Protein AF-A0A964WYT2-F1 (afdb_monomer_lite)

Secondary structure (DSSP, 8-state):
---TTS--EEEEEEETTEEEEEETTEEEEEE-TTTS--HHHHHH-----S---TTT--EEEEEEETTEEEEEETTEEEEEESSS---

Foldseek 3Di:
DPPPVPCQWPDWDDDFQWIWTQGPVG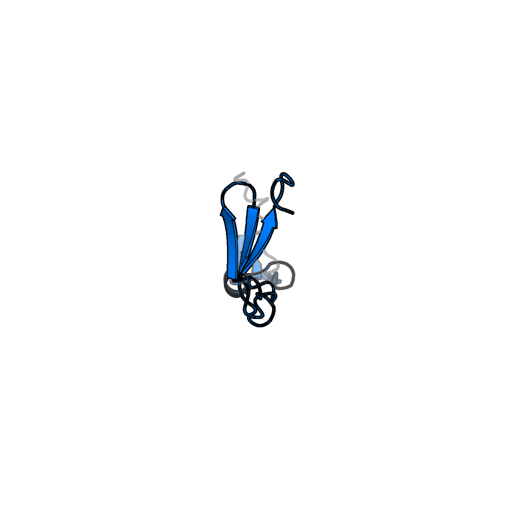IDIDGCVVPDPDPVVVVVPDPPPVPPPVVPPQWPDWDDDPQWIWTQGPVGIDIDGDVPPDD

pLDDT: mean 86.98, std 9.61, range [55.22, 97.25]

Organism: NCBI:txid2696472

Sequence (87 aa):
DADPTNELNTAVGLTGTSITVTDAGGTLSQDLDGTFATDAELAALNTDDADADPTNELNTAVGLTGTSITVTDAGGTLSQDLDGTFA

Structure (mmCIF, N/CA/C/O backbone):
data_AF-A0A964WYT2-F1
#
_entry.id   AF-A0A964WYT2-F1
#
loop_
_atom_site.group_PDB
_atom_site.id
_atom_site.type_symbol
_atom_site.label_atom_id
_atom_site.label_alt_id
_atom_site.label_comp_id
_atom_site.label_asym_id
_atom_site.label_entity_id
_atom_site.label_seq_id
_atom_site.pdbx_PDB_ins_code
_atom_site.Cartn_x
_atom_site.Cartn_y
_atom_site.Cartn_z
_atom_site.occupancy
_atom_site.B_iso_or_equiv
_atom_site.auth_seq_id
_atom_site.auth_comp_id
_atom_site.auth_asym_id
_atom_site.auth_atom_id
_atom_site.pdbx_PDB_model_num
ATOM 1 N N . ASP A 1 1 ? -1.882 5.283 -39.517 1.00 70.12 1 ASP A N 1
ATOM 2 C CA . ASP A 1 1 ? -1.208 5.680 -40.761 1.00 70.12 1 ASP A CA 1
ATOM 3 C C . ASP A 1 1 ? -0.251 4.548 -41.126 1.00 70.12 1 ASP A C 1
ATOM 5 O O . ASP A 1 1 ? 0.079 3.785 -40.227 1.00 70.12 1 ASP A O 1
ATOM 9 N N . ALA A 1 2 ? 0.057 4.351 -42.402 1.00 75.06 2 ALA A N 1
ATOM 10 C CA . ALA A 1 2 ? 1.010 3.352 -42.890 1.00 75.06 2 ALA A CA 1
ATOM 11 C C . ALA A 1 2 ? 2.065 3.992 -43.812 1.00 75.06 2 ALA A C 1
ATOM 13 O O . ALA A 1 2 ? 2.680 3.287 -44.612 1.00 75.06 2 ALA A O 1
ATOM 14 N N . ASP A 1 3 ? 2.195 5.321 -43.777 1.00 82.00 3 ASP A N 1
ATOM 15 C CA . ASP A 1 3 ? 3.237 6.064 -44.474 1.00 82.00 3 ASP A CA 1
ATOM 16 C C . ASP A 1 3 ? 4.589 5.878 -43.763 1.00 82.00 3 ASP A C 1
ATOM 18 O O . ASP A 1 3 ? 4.828 6.591 -42.792 1.00 82.00 3 ASP A O 1
ATOM 22 N N . PRO A 1 4 ? 5.504 5.044 -44.310 1.00 76.31 4 PRO A N 1
ATOM 23 C CA . PRO A 1 4 ? 6.769 4.639 -43.684 1.00 76.31 4 PRO A CA 1
ATOM 24 C C . PRO A 1 4 ? 7.737 5.801 -43.393 1.00 76.31 4 PRO A C 1
ATOM 26 O O . PRO A 1 4 ? 8.825 5.594 -42.849 1.00 76.31 4 PRO A O 1
ATOM 29 N N . THR A 1 5 ? 7.422 7.014 -43.857 1.00 79.44 5 THR A N 1
ATOM 30 C CA . THR A 1 5 ? 8.266 8.197 -43.678 1.00 79.44 5 THR A CA 1
ATOM 31 C C . THR A 1 5 ? 8.060 8.892 -42.330 1.00 79.44 5 THR A C 1
ATOM 33 O O . THR A 1 5 ? 8.850 9.784 -42.003 1.00 79.44 5 THR A O 1
ATOM 36 N N . ASN A 1 6 ? 7.057 8.492 -41.533 1.00 77.81 6 ASN A N 1
ATOM 37 C CA . ASN A 1 6 ? 6.759 9.111 -40.237 1.00 77.81 6 ASN A CA 1
ATOM 38 C C . ASN A 1 6 ? 6.941 8.195 -39.010 1.00 77.81 6 ASN A C 1
ATOM 40 O O . ASN A 1 6 ? 6.919 8.684 -37.877 1.00 77.81 6 ASN A O 1
ATOM 44 N N . GLU A 1 7 ? 7.242 6.911 -39.199 1.00 81.38 7 GLU A N 1
ATOM 45 C CA . GLU A 1 7 ? 7.588 5.956 -38.143 1.00 81.38 7 GLU A CA 1
ATOM 46 C C . GLU A 1 7 ? 9.085 6.025 -37.817 1.00 81.38 7 GLU A C 1
ATOM 48 O O . GLU A 1 7 ? 9.860 5.094 -38.032 1.00 81.38 7 GLU A O 1
ATOM 53 N N . LEU A 1 8 ? 9.499 7.170 -37.271 1.00 86.50 8 LEU A N 1
ATOM 54 C CA . LEU A 1 8 ? 10.889 7.411 -36.868 1.00 86.50 8 LEU A CA 1
ATOM 55 C C . LEU A 1 8 ? 11.346 6.464 -35.745 1.00 86.50 8 LEU A C 1
ATOM 57 O O . LEU A 1 8 ? 12.518 6.097 -35.678 1.00 86.50 8 LEU A O 1
ATOM 61 N N . ASN A 1 9 ? 10.410 6.037 -34.895 1.00 90.94 9 ASN A N 1
ATOM 62 C CA . ASN A 1 9 ? 10.650 5.045 -33.856 1.00 90.94 9 ASN A CA 1
ATOM 63 C C . ASN A 1 9 ? 10.356 3.648 -34.408 1.00 90.94 9 ASN A C 1
ATOM 65 O O . ASN A 1 9 ? 9.236 3.350 -34.817 1.00 90.94 9 ASN A O 1
ATOM 69 N N . THR A 1 10 ? 11.357 2.778 -34.358 1.00 91.94 10 THR A N 1
ATOM 70 C CA . THR A 1 10 ? 11.291 1.411 -34.896 1.00 91.94 10 THR A CA 1
ATOM 71 C C . THR A 1 10 ? 10.896 0.373 -33.848 1.00 91.94 10 THR A C 1
ATOM 73 O O . THR A 1 10 ? 10.375 -0.685 -34.198 1.00 91.94 10 THR A O 1
ATOM 76 N N . ALA A 1 11 ? 11.109 0.668 -32.562 1.00 93.75 11 ALA A N 1
ATOM 77 C CA . ALA A 1 11 ? 10.646 -0.167 -31.459 1.00 93.75 11 ALA A CA 1
ATOM 78 C C . ALA A 1 11 ? 10.361 0.662 -30.202 1.00 93.75 11 ALA A C 1
ATOM 80 O O . ALA A 1 11 ? 11.072 1.623 -29.902 1.00 93.75 11 ALA A O 1
ATOM 81 N N . VAL A 1 12 ? 9.346 0.238 -29.449 1.00 95.69 12 VAL A N 1
ATOM 82 C CA . VAL A 1 12 ? 9.029 0.704 -28.096 1.00 95.69 12 VAL A CA 1
ATOM 83 C C . VAL A 1 12 ? 8.874 -0.521 -27.205 1.00 95.69 12 VAL A C 1
ATOM 85 O O . VAL A 1 12 ? 8.196 -1.477 -27.585 1.00 95.69 12 VAL A O 1
ATOM 88 N N . GLY A 1 13 ? 9.495 -0.491 -26.031 1.00 95.19 13 GLY A N 1
ATOM 89 C CA . GLY A 1 13 ? 9.403 -1.556 -25.040 1.00 95.19 13 GLY A CA 1
ATOM 90 C C . GLY A 1 13 ? 9.261 -1.012 -23.625 1.00 95.19 13 GLY A C 1
ATOM 91 O O . GLY A 1 13 ? 9.658 0.113 -23.334 1.00 95.19 13 GLY A O 1
ATOM 92 N N . LEU A 1 14 ? 8.707 -1.845 -22.748 1.00 93.12 14 LEU A N 1
ATOM 93 C CA .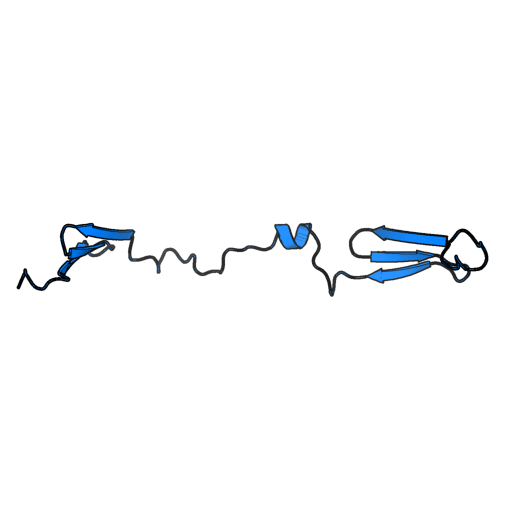 LEU A 1 14 ? 8.694 -1.637 -21.306 1.00 93.12 14 LEU A CA 1
ATOM 94 C C . LEU A 1 14 ? 9.277 -2.890 -20.651 1.00 93.12 14 LEU A C 1
ATOM 96 O O . LEU A 1 14 ? 8.760 -3.989 -20.856 1.00 93.12 14 LEU A O 1
ATOM 100 N N . THR A 1 15 ? 10.343 -2.716 -19.873 1.00 90.06 15 THR A N 1
ATOM 101 C CA . THR A 1 15 ? 10.973 -3.790 -19.096 1.00 90.06 15 THR A CA 1
ATOM 102 C C . THR A 1 15 ? 11.192 -3.298 -17.673 1.00 90.06 15 THR A C 1
ATOM 104 O O . THR A 1 15 ? 11.958 -2.359 -17.457 1.00 90.06 15 THR A O 1
ATOM 107 N N . GLY A 1 16 ? 10.528 -3.927 -16.700 1.00 88.50 16 GLY A N 1
ATOM 108 C CA . GLY A 1 16 ? 10.479 -3.395 -15.336 1.00 88.50 16 GLY A CA 1
ATOM 109 C C . GLY A 1 16 ? 9.874 -1.988 -15.343 1.00 88.50 16 GLY A C 1
ATOM 110 O O . GLY A 1 16 ? 8.777 -1.796 -15.860 1.00 88.50 16 GLY A O 1
ATOM 111 N N . THR A 1 17 ? 10.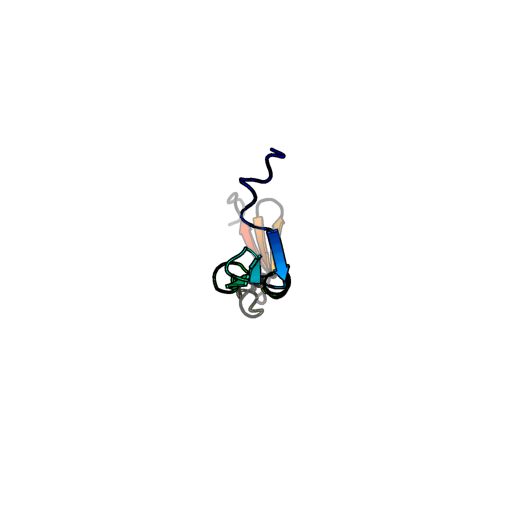622 -1.012 -14.834 1.00 90.88 17 THR A N 1
ATOM 112 C CA . THR A 1 17 ? 10.269 0.419 -14.816 1.00 90.88 17 THR A CA 1
ATOM 113 C C . THR A 1 17 ? 10.832 1.200 -16.003 1.00 90.88 17 THR A C 1
ATOM 115 O O . THR A 1 17 ? 10.599 2.398 -16.125 1.00 90.88 17 THR A O 1
ATOM 118 N N . SER A 1 18 ? 11.602 0.565 -16.887 1.00 94.31 18 SER A N 1
ATOM 119 C CA . SER A 1 18 ? 12.298 1.272 -17.961 1.00 94.31 18 SER A CA 1
ATOM 120 C C . SER A 1 18 ? 11.533 1.202 -19.276 1.00 9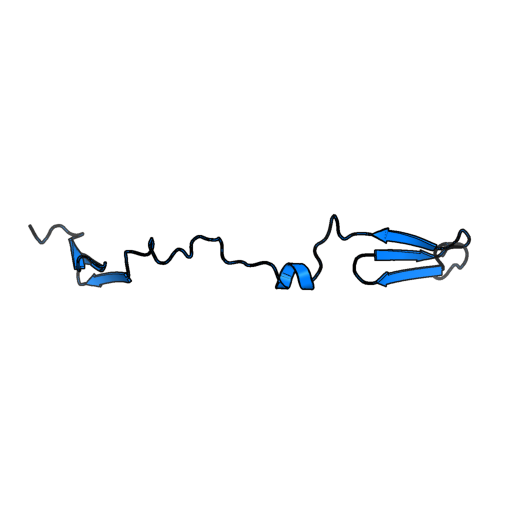4.31 18 SER A C 1
ATOM 122 O O . SER A 1 18 ? 11.318 0.115 -19.823 1.00 94.31 18 SER A O 1
ATOM 124 N N . ILE A 1 19 ? 11.180 2.370 -19.815 1.00 95.56 19 ILE A N 1
ATOM 125 C CA . ILE A 1 19 ? 10.726 2.499 -21.202 1.00 95.56 19 ILE A CA 1
ATOM 126 C C . ILE A 1 19 ? 11.950 2.620 -22.099 1.00 95.56 19 ILE A C 1
ATOM 128 O O . ILE A 1 19 ? 12.818 3.462 -21.863 1.00 95.56 19 ILE A O 1
ATOM 132 N N . THR A 1 20 ? 11.984 1.821 -23.160 1.00 97.25 20 THR A N 1
ATOM 133 C CA . THR A 1 20 ? 12.988 1.919 -24.217 1.00 97.25 20 THR A CA 1
ATOM 134 C C . THR A 1 20 ? 12.347 2.334 -25.533 1.00 97.25 20 THR A C 1
ATOM 136 O O . THR A 1 20 ? 11.281 1.844 -25.908 1.00 97.25 20 THR A O 1
ATOM 139 N N . VAL A 1 21 ? 13.010 3.240 -26.247 1.00 96.69 21 VAL A N 1
ATOM 140 C CA . VAL A 1 21 ? 12.628 3.674 -27.596 1.00 96.69 21 VAL A CA 1
ATOM 141 C C . VAL A 1 21 ? 13.845 3.513 -28.490 1.00 96.69 21 VAL A C 1
ATOM 143 O O . VAL A 1 21 ? 14.924 3.986 -28.140 1.00 96.69 21 VAL A O 1
ATOM 146 N N . THR A 1 22 ? 13.689 2.820 -29.615 1.00 95.44 22 THR A N 1
ATOM 147 C CA . THR A 1 22 ? 14.772 2.621 -30.586 1.00 95.44 22 THR A CA 1
ATOM 148 C C . THR A 1 22 ? 14.447 3.306 -31.902 1.00 95.44 22 THR A C 1
ATOM 150 O O . THR A 1 22 ? 13.400 3.046 -32.501 1.00 95.44 22 THR A O 1
ATOM 153 N N . ASP A 1 23 ? 15.369 4.135 -32.372 1.00 93.62 23 ASP A N 1
ATOM 154 C CA . ASP A 1 23 ? 15.322 4.836 -33.651 1.00 93.62 23 ASP A CA 1
ATOM 155 C C . ASP A 1 23 ? 16.665 4.701 -34.401 1.00 93.62 23 ASP A C 1
ATOM 157 O O . ASP A 1 23 ? 17.536 3.906 -34.034 1.00 93.62 23 ASP A O 1
ATOM 161 N N . ALA A 1 24 ? 16.840 5.467 -35.482 1.00 89.69 24 ALA A N 1
ATOM 162 C CA . ALA A 1 24 ? 18.077 5.473 -36.267 1.00 89.69 24 ALA A CA 1
ATOM 163 C C . ALA A 1 24 ? 19.306 6.017 -35.503 1.00 89.69 24 ALA A C 1
ATOM 165 O O . ALA A 1 24 ? 20.441 5.755 -35.906 1.00 89.69 24 ALA A O 1
ATOM 166 N N . GLY A 1 25 ? 19.096 6.780 -34.428 1.00 90.31 25 GLY A N 1
ATOM 167 C CA . GLY A 1 25 ? 20.127 7.307 -33.534 1.00 90.31 25 GLY A CA 1
ATOM 168 C C . GLY A 1 25 ? 20.527 6.345 -32.411 1.00 90.31 25 GLY A C 1
ATOM 169 O O . GLY A 1 25 ? 21.517 6.605 -31.725 1.00 90.31 25 GLY A O 1
ATOM 170 N N . GLY A 1 26 ? 19.813 5.228 -32.246 1.00 93.00 26 GLY A N 1
ATOM 171 C CA . GLY A 1 26 ? 20.094 4.190 -31.257 1.00 93.00 26 GLY A CA 1
ATOM 172 C C . GLY A 1 26 ? 18.912 3.940 -30.324 1.00 93.00 26 GLY A C 1
ATOM 173 O O . GLY A 1 26 ? 17.761 4.176 -30.676 1.00 93.00 26 GLY A O 1
ATOM 174 N N . THR A 1 27 ? 19.196 3.431 -29.125 1.00 95.88 27 THR A N 1
ATOM 175 C CA . THR A 1 27 ? 18.176 3.169 -28.102 1.00 95.88 27 THR A CA 1
ATOM 176 C C . THR A 1 27 ? 18.307 4.166 -26.959 1.00 95.88 27 THR A C 1
ATOM 178 O O . THR A 1 27 ? 19.360 4.259 -26.328 1.00 95.88 27 THR A O 1
ATOM 181 N N . LEU A 1 28 ? 17.219 4.872 -26.662 1.00 95.88 28 LEU A N 1
ATOM 182 C CA . LEU A 1 28 ? 17.067 5.672 -25.452 1.00 95.88 28 LEU A CA 1
ATOM 183 C C . LEU A 1 28 ? 16.304 4.864 -24.401 1.00 95.88 28 LEU A C 1
ATOM 185 O O . LEU A 1 28 ? 15.359 4.148 -24.731 1.00 95.88 28 LEU A O 1
ATOM 189 N N . SER A 1 29 ? 16.701 5.006 -23.138 1.00 96.38 29 SER A N 1
ATOM 190 C CA . SER A 1 29 ? 16.023 4.401 -21.993 1.00 96.38 29 SER A CA 1
ATOM 191 C C . SER A 1 29 ? 15.681 5.478 -20.973 1.00 96.38 29 SER A C 1
ATOM 193 O O . SER A 1 29 ? 16.545 6.281 -20.620 1.00 96.38 29 SER A O 1
ATOM 195 N N . GLN A 1 30 ? 14.445 5.469 -20.482 1.00 95.88 30 GLN A N 1
ATOM 196 C CA . GLN A 1 30 ? 14.012 6.282 -19.350 1.00 95.88 30 GLN A CA 1
ATOM 197 C C . GLN A 1 30 ? 13.522 5.352 -18.250 1.00 95.88 30 GLN A C 1
ATOM 199 O O . GLN A 1 30 ? 12.590 4.578 -18.460 1.00 95.88 30 GLN A O 1
ATOM 204 N N . ASP A 1 31 ? 14.143 5.462 -17.082 1.00 94.06 31 ASP A N 1
ATOM 205 C CA . ASP A 1 31 ? 13.672 4.799 -15.874 1.00 94.06 31 ASP A CA 1
ATOM 206 C C . ASP A 1 31 ? 12.523 5.596 -15.246 1.00 94.06 31 ASP A C 1
ATOM 208 O O . ASP A 1 31 ? 12.619 6.817 -15.084 1.00 94.06 31 ASP A O 1
ATOM 212 N N . LEU A 1 32 ? 11.429 4.913 -14.936 1.00 92.56 32 LEU A N 1
ATOM 213 C CA . LEU A 1 32 ? 10.215 5.485 -14.368 1.00 92.56 32 LEU A CA 1
ATOM 214 C C . LEU A 1 32 ? 10.046 5.209 -12.871 1.00 92.56 32 LEU A C 1
ATOM 216 O O . LEU A 1 32 ? 9.097 5.736 -12.290 1.00 92.56 32 LEU A O 1
ATOM 220 N N . ASP A 1 33 ? 10.956 4.449 -12.252 1.00 88.94 33 ASP A N 1
ATOM 221 C CA . ASP A 1 33 ? 10.873 4.005 -10.849 1.00 88.94 33 ASP A CA 1
ATOM 222 C C . ASP A 1 33 ? 10.673 5.180 -9.874 1.00 88.94 33 ASP A C 1
ATOM 224 O O . ASP A 1 33 ? 9.852 5.149 -8.966 1.00 88.94 33 ASP A O 1
ATOM 228 N N . GLY A 1 34 ? 11.327 6.316 -10.140 1.00 85.44 34 GLY A N 1
ATOM 229 C CA . GLY A 1 34 ? 11.184 7.523 -9.318 1.00 85.44 34 GLY A CA 1
ATOM 230 C C . GLY A 1 34 ? 9.846 8.270 -9.445 1.00 85.44 34 GLY A C 1
ATOM 231 O O . GLY A 1 34 ? 9.648 9.262 -8.747 1.00 85.44 34 GLY A O 1
ATOM 232 N N . THR A 1 35 ? 8.953 7.878 -10.361 1.00 88.62 35 THR A N 1
ATOM 233 C CA . THR A 1 35 ? 7.656 8.550 -10.604 1.00 88.62 35 THR A CA 1
ATOM 234 C C . THR A 1 35 ? 6.465 7.604 -10.473 1.00 88.62 35 THR A C 1
ATOM 236 O O . THR A 1 35 ? 5.399 8.033 -10.029 1.00 88.62 35 THR A O 1
ATOM 239 N N . PHE A 1 36 ? 6.622 6.338 -10.855 1.00 87.69 36 PHE A N 1
ATOM 240 C CA . PHE A 1 36 ? 5.544 5.356 -10.868 1.00 87.69 36 PHE A CA 1
ATOM 241 C C . PHE A 1 36 ? 5.938 4.141 -10.037 1.00 87.69 36 PHE A C 1
ATOM 243 O O . PHE A 1 36 ? 6.968 3.533 -10.299 1.00 87.69 36 PHE A O 1
ATOM 250 N N . ALA A 1 37 ? 5.081 3.769 -9.086 1.00 86.69 37 ALA A N 1
ATOM 251 C CA . ALA A 1 37 ? 5.237 2.525 -8.345 1.00 86.69 37 ALA A CA 1
ATOM 252 C C . ALA A 1 37 ? 4.953 1.318 -9.250 1.00 86.69 37 ALA A C 1
ATOM 254 O O . ALA A 1 37 ? 4.028 1.330 -10.069 1.00 86.69 37 ALA A O 1
ATOM 255 N N . THR A 1 38 ? 5.726 0.259 -9.066 1.00 86.38 38 THR A N 1
ATOM 256 C CA . THR A 1 38 ? 5.502 -1.058 -9.657 1.00 86.38 38 THR A CA 1
ATOM 257 C C . THR A 1 38 ? 4.382 -1.812 -8.936 1.00 86.38 38 THR A C 1
ATOM 259 O O . THR A 1 38 ? 4.074 -1.555 -7.771 1.00 86.38 38 THR A O 1
ATO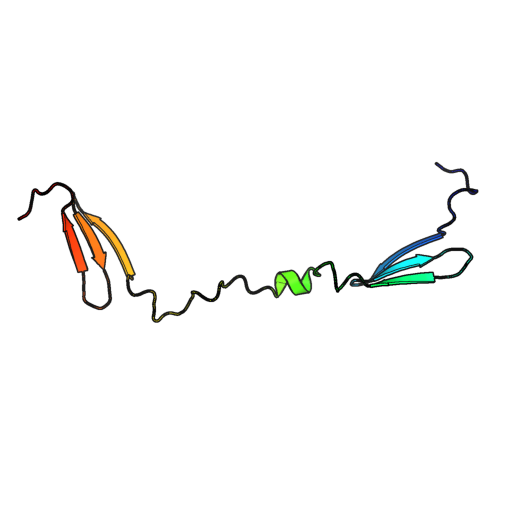M 262 N N . ASP A 1 39 ? 3.819 -2.827 -9.595 1.00 84.88 39 ASP A N 1
ATOM 263 C CA . ASP A 1 39 ? 2.848 -3.738 -8.970 1.00 84.88 39 ASP A CA 1
ATOM 264 C C . ASP A 1 39 ? 3.424 -4.435 -7.727 1.00 84.88 39 ASP A C 1
ATOM 266 O O . ASP A 1 39 ? 2.703 -4.694 -6.765 1.00 84.88 39 ASP A O 1
ATOM 270 N N . ALA A 1 40 ? 4.728 -4.732 -7.730 1.00 86.06 40 ALA A N 1
ATOM 271 C CA . ALA A 1 40 ? 5.411 -5.349 -6.599 1.00 86.06 40 ALA A CA 1
ATOM 272 C C . ALA A 1 40 ? 5.509 -4.394 -5.402 1.00 86.06 40 ALA A C 1
ATOM 274 O O . ALA A 1 40 ? 5.265 -4.810 -4.271 1.00 86.06 40 ALA A O 1
ATOM 275 N N . GLU A 1 41 ? 5.824 -3.121 -5.640 1.00 87.69 41 GLU A N 1
ATOM 276 C CA . GLU A 1 41 ? 5.851 -2.094 -4.594 1.00 87.69 41 GLU A CA 1
ATOM 277 C C . GLU A 1 41 ? 4.454 -1.795 -4.060 1.00 87.69 41 GLU A C 1
ATOM 279 O O . GLU A 1 41 ? 4.281 -1.662 -2.851 1.00 87.69 41 GLU A O 1
ATOM 284 N N . LEU A 1 42 ? 3.443 -1.759 -4.933 1.00 86.81 42 LEU A N 1
ATOM 285 C CA . LEU A 1 42 ? 2.057 -1.574 -4.516 1.00 86.81 42 LEU A CA 1
ATOM 286 C C . LEU A 1 42 ? 1.543 -2.768 -3.702 1.00 86.81 42 LEU A C 1
ATOM 288 O O . LEU A 1 42 ? 0.848 -2.576 -2.711 1.00 86.81 42 LEU A O 1
ATOM 292 N N . ALA A 1 43 ? 1.907 -3.995 -4.077 1.00 86.62 43 ALA A N 1
ATOM 293 C CA . ALA A 1 43 ? 1.575 -5.193 -3.306 1.00 86.62 43 ALA A CA 1
ATOM 294 C C . ALA A 1 43 ? 2.334 -5.270 -1.970 1.00 86.62 43 ALA A C 1
ATOM 296 O O . ALA A 1 43 ? 1.846 -5.877 -1.019 1.00 86.62 43 ALA A O 1
ATOM 297 N N . ALA A 1 44 ? 3.525 -4.669 -1.902 1.00 86.25 44 ALA A N 1
ATOM 298 C CA . ALA A 1 44 ? 4.310 -4.538 -0.680 1.00 86.25 44 ALA A CA 1
ATOM 299 C C . ALA A 1 44 ? 3.882 -3.343 0.185 1.00 86.25 44 ALA A C 1
ATOM 301 O O . ALA A 1 44 ? 4.356 -3.220 1.317 1.00 86.25 44 ALA A O 1
ATOM 302 N N . LEU A 1 45 ? 3.005 -2.468 -0.322 1.00 84.69 45 LEU A N 1
ATOM 303 C CA . LEU A 1 45 ? 2.479 -1.356 0.446 1.00 84.69 45 LEU A CA 1
ATOM 304 C C . LEU A 1 45 ? 1.650 -1.917 1.598 1.00 84.69 45 LEU A C 1
ATOM 306 O O . LEU A 1 45 ? 0.548 -2.433 1.411 1.00 84.69 45 LEU A O 1
ATOM 310 N N . ASN A 1 46 ? 2.198 -1.812 2.804 1.00 74.25 46 ASN A N 1
ATOM 311 C CA . ASN A 1 46 ? 1.450 -2.115 4.004 1.00 74.25 46 ASN A CA 1
ATOM 312 C C . ASN A 1 46 ? 0.364 -1.043 4.166 1.00 74.25 46 ASN A C 1
ATOM 314 O O . ASN A 1 46 ? 0.675 0.117 4.428 1.00 74.25 46 ASN A O 1
ATOM 318 N N . THR A 1 47 ? -0.896 -1.421 3.954 1.00 70.12 47 THR A N 1
ATOM 319 C CA . THR A 1 47 ? -2.055 -0.542 4.167 1.00 70.12 47 THR A CA 1
ATOM 320 C C . THR A 1 47 ? -2.447 -0.437 5.634 1.00 70.12 47 THR A C 1
ATOM 322 O O . THR A 1 47 ? -3.420 0.242 5.942 1.00 70.12 47 THR A O 1
ATOM 325 N N . ASP A 1 48 ? -1.747 -1.151 6.514 1.00 70.38 48 ASP A N 1
ATOM 326 C CA . ASP A 1 48 ? -1.848 -0.966 7.952 1.00 70.38 48 ASP A CA 1
ATOM 327 C C . ASP A 1 48 ? -1.389 0.466 8.248 1.00 70.38 48 ASP A C 1
ATOM 329 O O . ASP A 1 48 ? -0.206 0.797 8.128 1.00 70.38 48 ASP A O 1
ATOM 333 N N . ASP A 1 49 ? -2.341 1.344 8.557 1.00 67.69 49 ASP A N 1
ATOM 334 C CA . ASP A 1 49 ? -2.155 2.782 8.791 1.00 67.69 49 ASP A CA 1
ATOM 335 C C . ASP A 1 49 ? -1.424 3.082 10.110 1.00 67.69 49 ASP A C 1
ATOM 337 O O . ASP A 1 49 ? -1.402 4.217 10.587 1.00 67.69 49 ASP A O 1
ATOM 341 N N . ALA A 1 50 ? -0.762 2.057 10.650 1.00 55.94 50 ALA A N 1
ATOM 342 C CA . ALA A 1 50 ? -0.009 2.031 11.887 1.00 55.94 50 ALA A CA 1
ATOM 343 C C . ALA A 1 50 ? -0.828 2.423 13.125 1.00 55.94 50 ALA A C 1
ATOM 345 O O . ALA A 1 50 ? -0.230 2.623 14.182 1.00 55.94 50 ALA A O 1
ATOM 346 N N . ASP A 1 51 ? -2.161 2.468 13.027 1.00 70.19 51 ASP A N 1
ATOM 347 C CA . ASP A 1 51 ? -3.064 2.552 14.178 1.00 70.19 51 ASP A CA 1
ATOM 348 C C . ASP A 1 51 ? -3.742 1.199 14.440 1.00 70.19 51 ASP A C 1
ATOM 350 O O . ASP A 1 51 ? -4.947 1.090 14.636 1.00 70.19 51 ASP A O 1
ATOM 354 N N . ALA A 1 52 ? -2.924 0.147 14.411 1.00 69.06 52 ALA A N 1
ATOM 355 C CA . ALA A 1 52 ? -3.258 -1.193 14.883 1.00 69.06 52 ALA A CA 1
ATOM 356 C C . ALA A 1 52 ? -2.526 -1.500 16.200 1.00 69.06 52 ALA A C 1
ATOM 358 O O . ALA A 1 52 ? -2.089 -2.633 16.416 1.00 69.06 52 ALA A O 1
ATOM 359 N N . ASP A 1 53 ? -2.267 -0.477 17.025 1.00 77.81 53 ASP A N 1
ATOM 360 C CA . ASP A 1 53 ? -1.613 -0.647 18.322 1.00 77.81 53 ASP A CA 1
ATOM 361 C C . ASP A 1 53 ? -2.605 -1.269 19.313 1.00 77.81 53 ASP A C 1
ATOM 363 O O . ASP A 1 53 ? -3.341 -0.495 19.924 1.00 77.81 53 ASP A O 1
ATOM 367 N N . PRO A 1 54 ? -2.521 -2.597 19.595 1.00 77.12 54 PRO A N 1
ATOM 368 C CA . PRO A 1 54 ? -3.492 -3.359 20.394 1.00 77.12 54 PRO A CA 1
ATOM 369 C C . PRO A 1 54 ? -3.698 -2.810 21.820 1.00 77.12 54 PRO A C 1
ATOM 371 O O . PRO A 1 54 ? -4.519 -3.319 22.590 1.00 77.12 54 PRO A O 1
ATOM 374 N N . THR A 1 55 ? -2.859 -1.860 22.247 1.00 80.94 55 THR A N 1
ATOM 375 C CA . THR A 1 55 ? -2.941 -1.210 23.552 1.00 80.94 55 THR A CA 1
ATOM 376 C C . THR A 1 55 ? -3.921 -0.034 23.589 1.00 80.94 55 THR A C 1
ATOM 378 O O . THR A 1 55 ? -4.272 0.394 24.695 1.00 80.94 55 THR A O 1
ATOM 381 N N . ASN A 1 56 ? -4.384 0.477 22.439 1.00 79.69 56 ASN A N 1
ATOM 382 C CA . ASN A 1 56 ? -5.269 1.642 22.352 1.00 79.69 56 ASN A CA 1
ATOM 383 C C . ASN A 1 56 ? -6.732 1.306 21.966 1.00 79.69 56 ASN A C 1
ATOM 385 O O . ASN A 1 56 ? -7.623 2.136 22.172 1.00 79.69 56 ASN A O 1
ATOM 389 N N . GLU A 1 57 ? -7.035 0.072 21.559 1.00 84.75 57 GLU A N 1
ATOM 390 C CA . GLU A 1 57 ? -8.383 -0.436 21.257 1.00 84.75 57 GLU A CA 1
ATOM 391 C C . GLU A 1 57 ? -9.090 -0.914 22.533 1.00 84.75 57 GLU A C 1
ATOM 393 O O . GLU A 1 57 ? -9.557 -2.047 22.664 1.00 84.75 57 GLU A O 1
ATOM 398 N N . LEU A 1 58 ? -9.168 -0.016 23.516 1.00 88.44 58 LEU A N 1
ATOM 399 C CA . LEU A 1 58 ? -9.684 -0.320 24.852 1.00 88.44 58 LEU A CA 1
ATOM 400 C C . LEU A 1 58 ? -11.164 -0.734 24.844 1.00 88.44 58 LEU A C 1
ATOM 402 O O . LEU A 1 58 ? -11.587 -1.527 25.685 1.00 88.44 58 LEU A O 1
ATOM 406 N N . ASN A 1 59 ? -11.947 -0.219 23.891 1.00 91.81 59 ASN A N 1
ATOM 407 C CA . ASN A 1 59 ? -13.356 -0.562 23.731 1.00 91.81 59 ASN A CA 1
ATOM 408 C C . ASN A 1 59 ? -13.498 -1.818 22.865 1.00 91.81 59 ASN A C 1
ATOM 410 O O . ASN A 1 59 ? -13.217 -1.804 21.670 1.00 91.81 59 ASN A O 1
ATOM 414 N N . THR A 1 60 ? -14.012 -2.889 23.462 1.00 92.94 60 THR A N 1
ATOM 415 C CA . THR A 1 60 ? -14.168 -4.204 22.818 1.00 92.94 60 THR A CA 1
ATOM 416 C C . THR A 1 60 ? -15.569 -4.445 22.261 1.00 92.94 60 THR A C 1
ATOM 418 O O . THR A 1 60 ? -15.746 -5.281 21.375 1.00 92.94 60 THR A O 1
ATOM 421 N N . ALA A 1 61 ? -16.578 -3.722 22.756 1.00 94.25 61 ALA A N 1
ATOM 422 C CA . ALA A 1 61 ? -17.937 -3.790 22.235 1.00 94.25 61 ALA A CA 1
ATOM 423 C C . ALA A 1 61 ? -18.691 -2.472 22.436 1.00 94.25 61 ALA A C 1
ATOM 425 O O . ALA A 1 61 ? -18.520 -1.785 23.443 1.00 94.25 61 ALA A O 1
ATOM 426 N N . VAL A 1 62 ? -19.578 -2.162 21.490 1.00 96.25 62 VAL A N 1
ATOM 427 C CA . VAL A 1 62 ? -20.589 -1.106 21.601 1.00 96.25 62 VAL A CA 1
ATOM 428 C C . VAL A 1 62 ? -21.930 -1.685 21.173 1.00 96.25 62 VAL A C 1
ATOM 430 O O . VAL A 1 62 ? -22.022 -2.364 20.150 1.00 96.25 62 VAL A O 1
ATOM 433 N N . GLY A 1 63 ? -22.976 -1.411 21.946 1.00 96.31 63 GLY A N 1
ATOM 434 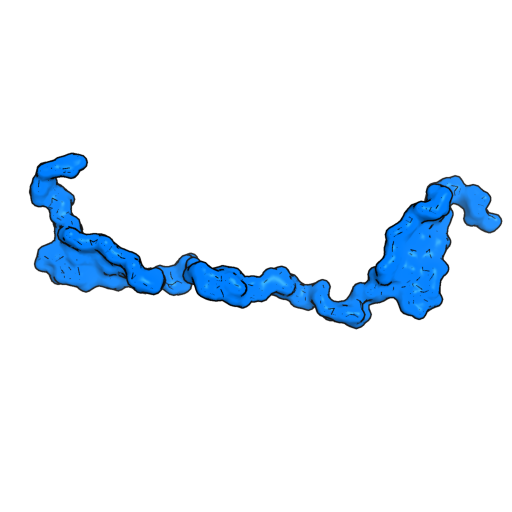C CA . GLY A 1 63 ? -24.324 -1.887 21.653 1.00 96.31 63 GLY A CA 1
ATOM 435 C C . GLY A 1 63 ? -25.406 -0.961 22.188 1.00 96.31 63 GLY A C 1
ATOM 436 O O . GLY A 1 63 ? -25.158 -0.148 23.076 1.00 96.31 63 GLY A O 1
ATOM 437 N N . LEU A 1 64 ? -26.618 -1.109 21.656 1.00 95.06 64 LEU A N 1
ATOM 438 C CA . LEU A 1 64 ? -27.820 -0.438 22.142 1.00 95.06 64 LEU A CA 1
ATOM 439 C C . LEU A 1 64 ? -28.729 -1.480 22.804 1.00 95.06 64 LEU A C 1
ATOM 441 O O . LEU A 1 64 ? -29.135 -2.445 22.156 1.00 95.06 64 LEU A O 1
ATOM 445 N N . THR A 1 65 ? -29.057 -1.279 24.079 1.00 90.50 65 THR A N 1
ATOM 446 C CA . THR A 1 65 ? -29.996 -2.131 24.823 1.00 90.50 65 THR A CA 1
ATOM 447 C C . THR A 1 65 ? -31.143 -1.271 25.338 1.00 90.50 65 THR A C 1
ATOM 449 O O . THR A 1 65 ? -30.956 -0.449 26.231 1.00 90.50 65 THR A O 1
ATOM 452 N N . GLY A 1 66 ? -32.338 -1.443 24.766 1.00 91.50 66 GLY A N 1
ATOM 453 C CA . GLY A 1 66 ? -33.451 -0.526 25.023 1.00 91.50 66 GLY A CA 1
ATOM 454 C C . GLY A 1 66 ? -33.109 0.883 24.530 1.00 91.50 66 GLY A C 1
ATOM 455 O O . GLY A 1 66 ? -32.875 1.067 23.337 1.00 91.50 66 GLY A O 1
ATOM 456 N N . THR A 1 67 ? -33.060 1.850 25.446 1.00 92.94 67 THR A N 1
ATOM 457 C CA . THR A 1 67 ? -32.678 3.254 25.196 1.00 92.94 67 THR A CA 1
ATOM 458 C C . THR A 1 67 ? -31.262 3.594 25.660 1.00 92.94 67 THR A C 1
ATOM 460 O O . THR A 1 67 ? -30.833 4.739 25.538 1.00 92.94 67 THR A O 1
ATOM 463 N N . SER A 1 68 ? -30.504 2.599 26.127 1.00 94.19 68 SER A N 1
ATOM 464 C CA . SER A 1 68 ? -29.156 2.799 26.651 1.00 94.19 68 SER A CA 1
ATOM 465 C C . SER A 1 68 ? -28.081 2.375 25.660 1.00 94.19 68 SER A C 1
ATOM 467 O O . SER A 1 68 ? -28.103 1.250 25.148 1.00 94.19 68 SER A O 1
ATOM 469 N N . ILE A 1 69 ? -27.092 3.245 25.450 1.00 95.31 69 ILE A N 1
ATOM 470 C CA . ILE A 1 69 ? -25.818 2.855 24.840 1.00 95.31 69 ILE A CA 1
ATOM 471 C C . ILE A 1 69 ? -24.980 2.149 25.899 1.00 95.31 69 ILE A C 1
ATOM 473 O O . ILE A 1 69 ? -24.780 2.666 26.994 1.00 95.31 69 ILE A O 1
ATOM 477 N N . THR A 1 70 ? -24.461 0.984 25.535 1.00 96.12 70 THR A N 1
ATOM 478 C CA . THR A 1 70 ? -23.522 0.193 26.330 1.00 96.12 70 THR A CA 1
ATOM 479 C C . THR A 1 70 ? -22.169 0.160 25.633 1.00 96.12 70 THR A C 1
ATOM 481 O O . THR A 1 70 ? -22.109 -0.066 24.422 1.00 96.12 70 THR A O 1
ATOM 484 N N . VAL A 1 71 ? -21.100 0.393 26.389 1.00 96.00 71 VAL A N 1
ATOM 485 C CA . VAL A 1 71 ? -19.709 0.295 25.932 1.00 96.00 71 VAL A CA 1
ATOM 486 C C . VAL A 1 71 ? -18.980 -0.654 26.871 1.00 96.00 71 VAL A C 1
ATOM 488 O O . VAL A 1 71 ? -19.037 -0.470 28.086 1.00 96.00 71 VAL A O 1
ATOM 491 N N . THR A 1 72 ? -18.324 -1.671 26.321 1.00 95.38 72 THR A N 1
ATOM 492 C CA . THR A 1 72 ? -17.550 -2.648 27.092 1.00 95.38 72 THR A CA 1
ATOM 493 C C . THR A 1 72 ? -16.060 -2.453 26.846 1.00 95.38 72 THR A C 1
ATOM 495 O O . THR A 1 72 ? -15.604 -2.540 25.705 1.00 95.38 72 THR A O 1
ATOM 498 N N . ASP A 1 73 ? -15.304 -2.254 27.919 1.00 93.38 73 ASP A N 1
ATOM 499 C CA . ASP A 1 73 ? -13.846 -2.155 27.940 1.00 93.38 73 ASP A CA 1
ATOM 500 C C . ASP A 1 73 ? -13.240 -3.114 28.990 1.00 93.38 73 ASP A C 1
ATOM 502 O O . ASP A 1 73 ? -13.938 -3.934 29.597 1.00 93.38 73 ASP A O 1
ATOM 506 N N . ALA A 1 74 ? -11.925 -3.033 29.213 1.00 87.75 74 ALA A N 1
ATOM 507 C CA . ALA A 1 74 ? -11.232 -3.844 30.222 1.00 87.75 74 ALA A CA 1
ATOM 508 C C . ALA A 1 74 ? -11.685 -3.564 31.675 1.00 87.75 74 ALA A C 1
ATOM 510 O O . ALA A 1 74 ? -11.469 -4.397 32.559 1.00 87.75 74 ALA A O 1
ATOM 511 N N . GLY A 1 75 ? -12.295 -2.406 31.936 1.00 90.12 75 GLY A N 1
ATOM 512 C CA . GLY A 1 75 ? -12.858 -2.007 33.226 1.00 90.12 75 GLY A CA 1
ATOM 513 C C . GLY A 1 75 ? -14.297 -2.481 33.452 1.00 90.12 75 GLY A C 1
ATOM 514 O O . GLY A 1 75 ? -14.803 -2.359 34.570 1.00 90.12 75 GLY A O 1
ATOM 515 N N . GLY A 1 76 ? -14.949 -3.055 32.436 1.00 93.19 76 GLY A N 1
ATOM 516 C CA . GLY A 1 76 ? -16.304 -3.593 32.513 1.00 93.19 76 GLY A CA 1
ATOM 517 C C . GLY A 1 76 ? -17.221 -2.998 31.449 1.00 93.19 76 GLY A C 1
ATOM 518 O O . GLY A 1 76 ? -16.798 -2.675 30.349 1.00 93.19 76 GLY A O 1
ATOM 519 N N . THR A 1 77 ? -18.518 -2.905 31.747 1.00 95.19 77 THR A N 1
ATOM 520 C CA . THR A 1 77 ? -19.498 -2.286 30.840 1.00 95.19 77 THR A CA 1
ATOM 521 C C . THR A 1 77 ? -20.037 -1.006 31.456 1.00 95.19 77 THR A C 1
ATOM 523 O O . THR A 1 77 ? -20.609 -1.037 32.547 1.00 95.19 77 THR A O 1
ATOM 526 N N . LEU A 1 78 ? -19.877 0.108 30.744 1.00 93.94 78 LEU A N 1
ATOM 527 C CA . LEU A 1 78 ? -20.538 1.373 31.043 1.00 93.94 78 LEU A CA 1
ATOM 528 C C . LEU A 1 78 ? -21.834 1.469 30.239 1.00 93.94 78 LEU A C 1
ATOM 530 O O . LEU A 1 78 ? -21.910 1.017 29.098 1.00 93.94 78 LEU A O 1
ATOM 534 N N . SER A 1 79 ? -22.852 2.081 30.839 1.00 93.94 79 SER A N 1
ATOM 535 C CA . SER A 1 79 ? -24.155 2.298 30.215 1.00 93.94 79 SER A CA 1
ATOM 536 C C . SER A 1 79 ? -24.559 3.759 30.365 1.00 93.94 79 SER A C 1
ATOM 538 O O . SER A 1 79 ? -24.545 4.281 31.478 1.00 93.94 79 SER A O 1
ATOM 540 N N . GLN A 1 80 ? -24.958 4.393 29.265 1.00 93.50 80 GLN A N 1
ATOM 541 C CA . GLN A 1 80 ? -25.556 5.724 29.251 1.00 93.50 80 GLN A CA 1
ATOM 542 C C . GLN A 1 80 ? -26.974 5.624 28.703 1.00 93.50 80 GLN A C 1
ATOM 544 O O . GLN A 1 80 ? -27.175 5.230 27.555 1.00 93.50 80 GLN A O 1
ATOM 549 N N . ASP A 1 81 ? -27.940 6.013 29.525 1.00 92.75 81 ASP A N 1
ATOM 550 C CA . ASP A 1 81 ? -29.324 6.180 29.101 1.00 92.75 81 ASP A CA 1
ATOM 551 C C . ASP A 1 81 ? -29.461 7.429 28.213 1.00 92.75 81 ASP A C 1
ATOM 553 O O . ASP A 1 81 ? -28.941 8.497 28.553 1.00 92.75 81 ASP A O 1
ATOM 557 N N . LEU A 1 82 ? -30.126 7.292 27.066 1.00 90.88 82 LEU A N 1
ATOM 558 C CA . LEU A 1 82 ? -30.316 8.371 26.098 1.00 90.88 82 LEU A CA 1
ATOM 559 C C . LEU A 1 82 ? -31.672 9.071 26.198 1.00 90.88 82 LEU A C 1
ATOM 561 O O . LEU A 1 82 ? -31.822 10.145 25.612 1.00 90.88 82 LEU A O 1
ATOM 565 N N . ASP A 1 83 ? -32.655 8.491 26.888 1.00 89.62 83 ASP A N 1
ATOM 566 C CA . ASP A 1 83 ? -33.987 9.095 27.021 1.00 89.62 83 ASP A CA 1
ATOM 567 C C . ASP A 1 83 ? -34.263 9.669 28.419 1.00 89.62 83 ASP A C 1
ATOM 569 O O . ASP A 1 83 ? -35.264 10.361 28.615 1.00 89.62 83 ASP A O 1
ATOM 573 N N . GLY A 1 84 ? -33.326 9.480 29.353 1.00 77.94 84 GLY A N 1
ATOM 574 C CA . GLY A 1 84 ? -33.356 10.078 30.687 1.00 77.94 84 GLY A CA 1
ATOM 575 C C . GLY A 1 84 ? -34.368 9.420 31.624 1.00 77.94 84 GLY A C 1
ATOM 576 O O . GLY A 1 84 ? -34.764 10.031 32.620 1.00 77.94 84 GLY A O 1
ATOM 577 N N . THR A 1 85 ? -34.805 8.201 31.306 1.00 72.88 85 THR A N 1
ATOM 578 C CA . THR A 1 85 ? -35.772 7.431 32.094 1.00 72.88 85 THR A CA 1
ATOM 579 C C . THR A 1 85 ? -35.129 6.719 33.292 1.00 72.88 85 THR A C 1
ATOM 581 O O . THR A 1 85 ? -35.848 6.261 34.183 1.00 72.88 85 THR A O 1
ATOM 584 N N . PHE A 1 86 ? -33.795 6.679 33.381 1.00 60.09 86 PHE A N 1
ATOM 585 C CA . PHE A 1 86 ? -33.059 6.165 34.537 1.00 60.09 86 PHE A CA 1
ATOM 586 C C . PHE A 1 86 ? -32.132 7.231 35.146 1.00 60.09 86 PHE A C 1
ATOM 588 O O . PHE A 1 86 ? -31.040 7.498 34.643 1.00 60.09 86 PHE A O 1
ATOM 595 N N . ALA A 1 87 ? -32.574 7.795 36.274 1.00 55.22 87 ALA A N 1
ATOM 596 C CA . ALA A 1 87 ? -31.749 8.471 37.276 1.00 55.22 87 ALA A CA 1
ATOM 597 C C . ALA A 1 87 ? -31.837 7.705 38.603 1.00 55.22 87 ALA A C 1
ATOM 599 O O . ALA A 1 87 ? -32.951 7.224 38.924 1.00 55.22 87 ALA A O 1
#

Radius of gyration: 30.62 Å; chains: 1; bounding box: 56×15×82 Å